Protein AF-A0A9E2VT87-F1 (afdb_monomer_lite)

pLDDT: mean 85.58, std 11.81, range [40.72, 98.19]

Secondary structure (DSSP, 8-state):
----HHHIIIIIS--B-S-TTT-SEEEETTTTEEEEEEEGGGEEEETTEEEEEEEESS-SS--HHHHHHHHHHHHHHTTPEEEEEEEEES-TT-SS-PPEEEE-SSEEEEEEEEEEETTEEEEEEEEEEEHHHHHHHHHHHHHHHHHHHHHHHS---HHHHHHHHHHHHHHHHTT--

Structure (mmCIF, N/CA/C/O backbone):
data_AF-A0A9E2VT87-F1
#
_entry.id   AF-A0A9E2VT87-F1
#
loop_
_atom_site.group_PDB
_atom_site.id
_atom_site.type_symbol
_atom_site.label_atom_id
_atom_site.label_alt_id
_atom_site.label_comp_id
_atom_site.label_asym_id
_atom_site.label_entity_id
_atom_site.label_seq_id
_atom_site.pdbx_PDB_ins_code
_atom_site.Cartn_x
_atom_site.Cartn_y
_atom_site.Cartn_z
_atom_site.occupancy
_atom_site.B_iso_or_equiv
_atom_site.auth_seq_id
_atom_site.auth_comp_id
_atom_site.auth_asym_id
_atom_site.auth_atom_id
_atom_site.pdbx_PDB_model_num
ATOM 1 N N . MET A 1 1 ? -18.263 -9.922 -13.363 1.00 48.88 1 MET A N 1
ATOM 2 C CA . MET A 1 1 ? -18.340 -8.443 -13.348 1.00 48.88 1 MET A CA 1
ATOM 3 C C . MET A 1 1 ? -16.962 -7.909 -13.002 1.00 48.88 1 MET A C 1
ATOM 5 O O . MET A 1 1 ? -16.391 -8.374 -12.027 1.00 48.88 1 MET A O 1
ATOM 9 N N . THR A 1 2 ? -16.401 -6.990 -13.787 1.00 63.47 2 THR A N 1
ATOM 10 C CA . THR A 1 2 ? -15.097 -6.386 -13.469 1.00 63.47 2 THR A CA 1
ATOM 11 C C . THR A 1 2 ? -15.290 -5.356 -12.359 1.00 63.47 2 THR A C 1
ATOM 13 O O . THR A 1 2 ? -15.904 -4.313 -12.585 1.00 63.47 2 THR A O 1
ATOM 16 N N . VAL A 1 3 ? -14.815 -5.654 -11.149 1.00 76.75 3 VAL A N 1
ATOM 17 C CA . VAL A 1 3 ? -14.895 -4.722 -10.016 1.00 76.75 3 VAL A CA 1
ATOM 18 C C . VAL A 1 3 ? -14.037 -3.494 -10.317 1.00 76.75 3 VAL A C 1
ATOM 20 O O . VAL A 1 3 ? -12.901 -3.598 -10.775 1.00 76.75 3 VAL A O 1
ATOM 23 N N . ASN A 1 4 ? -14.586 -2.303 -10.081 1.00 89.31 4 ASN A N 1
ATOM 24 C CA . ASN A 1 4 ? -13.837 -1.061 -10.227 1.00 89.31 4 ASN A CA 1
ATOM 25 C C . ASN A 1 4 ? -12.883 -0.896 -9.035 1.00 89.31 4 ASN A C 1
ATOM 27 O O . ASN A 1 4 ? -13.327 -0.946 -7.891 1.00 89.31 4 ASN A O 1
ATOM 31 N N . ILE A 1 5 ? -11.597 -0.629 -9.279 1.00 89.75 5 ILE A N 1
ATOM 32 C CA . ILE A 1 5 ? -10.601 -0.493 -8.203 1.00 89.75 5 ILE A CA 1
ATOM 33 C C . ILE A 1 5 ? -10.961 0.596 -7.179 1.00 89.75 5 ILE A C 1
ATOM 35 O O . ILE A 1 5 ? -10.698 0.435 -5.994 1.00 89.75 5 ILE A O 1
ATOM 39 N N . ASN A 1 6 ? -11.603 1.695 -7.585 1.00 90.06 6 ASN A N 1
ATOM 40 C CA . ASN A 1 6 ? -12.031 2.728 -6.638 1.00 90.06 6 ASN A CA 1
ATOM 41 C C . ASN A 1 6 ? -13.170 2.225 -5.736 1.00 90.06 6 ASN A C 1
ATOM 43 O O . ASN A 1 6 ? -13.186 2.541 -4.546 1.00 90.06 6 ASN A O 1
ATOM 47 N N . ARG A 1 7 ? -14.086 1.412 -6.284 1.00 89.50 7 ARG A N 1
ATOM 48 C CA . ARG A 1 7 ? -15.126 0.734 -5.494 1.00 89.50 7 ARG A CA 1
ATOM 49 C C . ARG A 1 7 ? -14.526 -0.303 -4.561 1.00 89.50 7 ARG A C 1
ATOM 51 O O . ARG A 1 7 ? -14.883 -0.319 -3.401 1.00 89.50 7 ARG A O 1
ATOM 58 N N . PHE A 1 8 ? -13.542 -1.078 -5.005 1.00 91.75 8 PHE A N 1
ATOM 59 C CA . PHE A 1 8 ? -12.851 -2.028 -4.130 1.00 91.75 8 PHE A CA 1
ATOM 60 C C . PHE A 1 8 ? -12.243 -1.348 -2.890 1.00 91.75 8 PHE A C 1
ATOM 62 O O . PHE A 1 8 ? -12.433 -1.806 -1.767 1.00 91.75 8 PHE A O 1
ATOM 69 N N . PHE A 1 9 ? -11.577 -0.204 -3.064 1.00 91.19 9 PHE A N 1
ATOM 70 C CA . PHE A 1 9 ? -11.035 0.552 -1.930 1.00 91.19 9 PHE A CA 1
ATOM 71 C C . PHE A 1 9 ? -12.124 1.023 -0.954 1.00 91.19 9 PHE A C 1
ATOM 73 O O . PHE A 1 9 ? -11.946 0.924 0.255 1.00 91.19 9 PHE A O 1
ATOM 80 N N . THR A 1 10 ? -13.250 1.509 -1.468 1.00 88.12 10 THR A N 1
ATOM 81 C CA . THR A 1 10 ? -14.307 2.115 -0.644 1.00 88.12 10 THR A CA 1
ATOM 82 C C . THR A 1 10 ? -15.263 1.082 -0.045 1.00 88.12 10 THR A C 1
ATOM 84 O O . THR A 1 10 ? -15.523 1.115 1.152 1.00 88.12 10 THR A O 1
ATOM 87 N N . GLU A 1 11 ? -15.752 0.146 -0.853 1.00 87.06 11 GLU A N 1
ATOM 88 C CA . GLU A 1 11 ? -16.774 -0.845 -0.497 1.00 87.06 11 GLU A CA 1
ATOM 89 C C . GLU A 1 11 ? -16.181 -2.115 0.133 1.00 87.06 11 GLU A C 1
ATOM 91 O O . GLU A 1 11 ? -16.843 -2.744 0.952 1.00 87.06 11 GLU A O 1
ATOM 96 N N . THR A 1 12 ? -14.948 -2.502 -0.221 1.00 88.00 12 THR A N 1
ATOM 97 C CA . THR A 1 12 ? -14.314 -3.728 0.307 1.00 88.00 12 THR A CA 1
ATOM 98 C C . THR A 1 12 ? -13.280 -3.433 1.387 1.00 88.00 12 THR A C 1
ATOM 100 O O . THR A 1 12 ? -13.262 -4.107 2.411 1.00 88.00 12 THR A O 1
ATOM 103 N N . LEU A 1 13 ? -12.419 -2.432 1.179 1.00 88.88 13 LEU A N 1
ATOM 104 C CA . LEU A 1 13 ? -11.358 -2.090 2.137 1.00 88.88 13 LEU A CA 1
ATOM 105 C C . LEU A 1 13 ? -11.773 -1.017 3.156 1.00 88.88 13 LEU A C 1
ATOM 107 O O . LEU A 1 13 ? -10.999 -0.717 4.061 1.00 88.88 13 LEU A O 1
ATOM 111 N N . GLY A 1 14 ? -12.954 -0.405 2.999 1.00 84.88 14 GLY A N 1
ATOM 112 C CA . GLY A 1 14 ? -13.435 0.665 3.879 1.00 84.88 14 GLY A CA 1
ATOM 113 C C . GLY A 1 14 ? -12.581 1.939 3.856 1.00 84.88 14 GLY A C 1
ATOM 114 O O . GLY A 1 14 ? -12.681 2.766 4.760 1.00 84.88 14 GLY A O 1
ATOM 115 N N . ALA A 1 15 ? -11.728 2.108 2.843 1.00 87.56 15 ALA A N 1
ATOM 116 C CA . ALA A 1 15 ? -10.740 3.173 2.767 1.00 87.56 15 ALA A CA 1
ATOM 117 C C . ALA A 1 15 ? -11.117 4.195 1.687 1.00 87.56 15 ALA A C 1
ATOM 119 O O . ALA A 1 15 ? -11.134 3.912 0.484 1.00 87.56 15 ALA A O 1
ATOM 120 N N . ASN A 1 16 ? -11.387 5.427 2.116 1.00 83.69 16 ASN A N 1
ATOM 121 C CA . ASN A 1 16 ? -11.827 6.488 1.218 1.00 83.69 16 ASN A CA 1
ATOM 122 C C . ASN A 1 16 ? -10.648 7.112 0.465 1.00 83.69 16 ASN A C 1
ATOM 124 O O . ASN A 1 16 ? -9.747 7.712 1.052 1.00 83.69 16 ASN A O 1
ATOM 128 N N . LEU A 1 17 ? -10.684 7.013 -0.864 1.00 83.25 17 LEU A N 1
ATOM 129 C CA . LEU A 1 17 ? -9.745 7.712 -1.740 1.00 83.25 17 LEU A CA 1
ATOM 130 C C . LEU A 1 17 ? -10.035 9.214 -1.689 1.00 83.25 17 LEU A C 1
ATOM 132 O O . LEU A 1 17 ? -11.145 9.642 -2.006 1.00 83.25 17 LEU A O 1
ATOM 136 N N . LYS A 1 18 ? -9.024 10.028 -1.365 1.00 80.81 18 LYS A N 1
ATOM 137 C CA . LYS A 1 18 ? -9.164 11.492 -1.344 1.00 80.81 18 LYS A CA 1
ATOM 138 C C . LYS A 1 18 ? -9.545 12.048 -2.717 1.00 80.81 18 LYS A C 1
ATOM 140 O O . LYS A 1 18 ? -10.312 13.004 -2.808 1.00 80.81 18 LYS A O 1
ATOM 145 N N . ASN A 1 19 ? -9.026 11.454 -3.792 1.00 80.81 19 ASN A N 1
ATOM 146 C CA . ASN A 1 19 ? -9.465 11.745 -5.147 1.00 80.81 19 ASN A CA 1
ATOM 147 C C . ASN A 1 19 ? -9.378 10.510 -6.068 1.00 80.81 19 ASN A C 1
ATOM 149 O O . ASN A 1 19 ? -8.280 10.097 -6.451 1.00 80.81 19 ASN A O 1
ATOM 153 N N . PRO A 1 20 ? -10.513 9.970 -6.543 1.00 80.00 20 PRO A N 1
ATOM 154 C CA . PRO A 1 20 ? -10.546 8.755 -7.361 1.00 80.00 20 PRO A CA 1
ATOM 155 C C . PRO A 1 20 ? -9.732 8.796 -8.669 1.00 80.00 20 PRO A C 1
ATOM 157 O O . PRO A 1 20 ? -9.417 7.738 -9.216 1.00 80.00 20 PRO A O 1
ATOM 160 N N . ARG A 1 21 ? -9.401 9.987 -9.201 1.00 76.81 21 ARG A N 1
ATOM 161 C CA . ARG A 1 21 ? -8.628 10.137 -10.450 1.00 76.81 21 ARG A CA 1
ATOM 162 C C . ARG A 1 21 ? -7.118 10.013 -10.260 1.00 76.81 21 ARG A C 1
ATOM 164 O O . ARG A 1 21 ? -6.435 9.608 -11.195 1.00 76.81 21 ARG A O 1
ATOM 171 N N . TRP A 1 22 ? -6.586 10.402 -9.102 1.00 76.75 22 TRP A N 1
ATOM 172 C CA . TRP A 1 22 ? -5.134 10.500 -8.898 1.00 76.75 22 TRP A CA 1
ATOM 173 C C . TRP A 1 22 ? -4.633 9.941 -7.565 1.00 76.75 22 TRP A C 1
ATOM 175 O O . TRP A 1 22 ? -3.418 9.904 -7.365 1.00 76.75 22 TRP A O 1
ATOM 185 N N . SER A 1 23 ? -5.519 9.478 -6.680 1.00 82.94 23 SER A N 1
ATOM 186 C CA . SER A 1 23 ? -5.128 8.792 -5.450 1.00 82.94 23 SER A CA 1
ATOM 187 C C . SER A 1 23 ? -4.449 7.462 -5.763 1.00 82.94 23 SER A C 1
ATOM 189 O O . SER A 1 23 ? -4.973 6.605 -6.479 1.00 82.94 23 SER A O 1
ATOM 191 N N . TRP A 1 24 ? -3.256 7.300 -5.199 1.00 86.56 24 TRP A N 1
ATOM 192 C CA . TRP A 1 24 ? -2.447 6.081 -5.293 1.00 86.56 24 TRP A CA 1
ATOM 193 C C . TRP A 1 24 ? -2.535 5.213 -4.042 1.00 86.56 24 TRP A C 1
ATOM 195 O O . TRP A 1 24 ? -1.878 4.179 -3.960 1.00 86.56 24 TRP A O 1
ATOM 205 N N . GLY A 1 25 ? -3.348 5.624 -3.080 1.00 90.38 25 GLY A N 1
ATOM 206 C CA . GLY A 1 25 ? -3.661 4.871 -1.886 1.00 90.38 25 GLY A CA 1
ATOM 207 C C . GLY A 1 25 ? -4.800 5.534 -1.130 1.00 90.38 25 GLY A C 1
ATOM 208 O O . GLY A 1 25 ? -5.276 6.594 -1.531 1.00 90.38 25 GLY A O 1
ATOM 209 N N . ALA A 1 26 ? -5.217 4.910 -0.044 1.00 92.44 26 ALA A N 1
ATOM 210 C CA . ALA A 1 26 ? -6.195 5.447 0.886 1.00 92.44 26 ALA A CA 1
ATOM 211 C C . ALA A 1 26 ? -5.850 4.990 2.299 1.00 92.44 26 ALA A C 1
ATOM 213 O O . ALA A 1 26 ? -5.232 3.940 2.480 1.00 92.44 26 ALA A O 1
ATOM 214 N N . ALA A 1 27 ? -6.292 5.756 3.286 1.00 90.00 27 ALA A N 1
ATOM 215 C CA . ALA A 1 27 ? -6.235 5.363 4.681 1.00 90.00 27 ALA A CA 1
ATOM 216 C C . ALA A 1 27 ? -7.646 5.045 5.188 1.00 90.00 27 ALA A C 1
ATOM 218 O O . ALA A 1 27 ? -8.604 5.744 4.849 1.00 90.00 27 ALA A O 1
ATOM 219 N N . ASP A 1 28 ? -7.757 4.009 6.012 1.00 88.62 28 ASP A N 1
ATOM 220 C CA . ASP A 1 28 ? -8.904 3.774 6.880 1.00 88.62 28 ASP A CA 1
ATOM 221 C C . ASP A 1 28 ? -8.544 4.253 8.301 1.00 88.62 28 ASP A C 1
ATOM 223 O O . ASP A 1 28 ? -7.790 3.581 9.018 1.00 88.62 28 ASP A O 1
ATOM 227 N N . PRO A 1 29 ? -9.070 5.414 8.734 1.00 78.00 29 PRO A N 1
ATOM 228 C CA . PRO A 1 29 ? -8.777 5.963 10.052 1.00 78.00 29 PRO A CA 1
ATOM 229 C C . PRO A 1 29 ? -9.395 5.149 11.201 1.00 78.00 29 PRO A C 1
ATOM 231 O O . PRO A 1 29 ? -8.916 5.252 12.327 1.00 78.00 29 PRO A O 1
ATOM 234 N N . MET A 1 30 ? -10.432 4.337 10.960 1.00 80.44 30 MET A N 1
ATOM 235 C CA . MET A 1 30 ? -11.083 3.540 12.012 1.00 80.44 30 MET A CA 1
ATOM 236 C C . MET A 1 30 ? -10.233 2.331 12.406 1.00 80.44 30 MET A C 1
ATOM 238 O O . MET A 1 30 ? -10.166 1.937 13.576 1.00 80.44 30 MET A O 1
ATOM 242 N N . THR A 1 31 ? -9.573 1.725 11.422 1.00 83.94 31 THR A N 1
ATOM 243 C CA . THR A 1 31 ? -8.702 0.569 11.639 1.00 83.94 31 THR A CA 1
ATOM 244 C C . THR A 1 31 ? -7.222 0.935 11.747 1.00 83.94 31 THR A C 1
ATOM 246 O O . THR A 1 31 ? -6.456 0.084 12.186 1.00 83.94 31 THR A O 1
ATOM 249 N N . ASN A 1 32 ? -6.848 2.192 11.472 1.00 89.50 32 ASN A N 1
ATOM 250 C CA . ASN A 1 32 ? -5.464 2.673 11.373 1.00 89.50 32 ASN A CA 1
ATOM 251 C C . ASN A 1 32 ? -4.666 1.924 10.290 1.00 89.50 32 ASN A C 1
ATOM 253 O O . ASN A 1 32 ? -3.514 1.530 10.488 1.00 89.50 32 ASN A O 1
ATOM 257 N N . ARG A 1 33 ? -5.321 1.691 9.147 1.00 93.81 33 ARG A N 1
ATOM 258 C CA . ARG A 1 33 ? -4.766 0.964 7.999 1.00 93.81 33 ARG A CA 1
ATOM 259 C C . ARG A 1 33 ? -4.531 1.898 6.833 1.00 93.81 33 ARG A C 1
ATOM 261 O O . ARG A 1 33 ? -5.302 2.823 6.595 1.00 93.81 33 ARG A O 1
ATOM 268 N N . VAL A 1 34 ? -3.491 1.621 6.066 1.00 95.94 34 VAL A N 1
ATOM 269 C CA . VAL A 1 34 ? -3.137 2.367 4.865 1.00 95.94 34 VAL A CA 1
ATOM 270 C C . VAL A 1 34 ? -2.949 1.390 3.718 1.00 95.94 34 VAL A C 1
ATOM 272 O O . VAL A 1 34 ? -2.119 0.487 3.769 1.00 95.94 34 VAL A O 1
ATOM 275 N N . PHE A 1 35 ? -3.704 1.604 2.650 1.00 96.56 35 PHE A N 1
ATOM 276 C CA . PHE A 1 35 ? -3.687 0.786 1.449 1.00 96.56 35 PHE A CA 1
ATOM 277 C C . PHE A 1 35 ? -3.021 1.562 0.318 1.00 96.56 35 PHE A C 1
ATOM 279 O O . PHE A 1 35 ? -3.454 2.660 -0.030 1.00 96.56 35 PHE A O 1
ATOM 286 N N . LEU A 1 36 ? -1.981 0.998 -0.287 1.00 96.69 36 LEU A N 1
ATOM 287 C CA . LEU A 1 36 ? -1.254 1.573 -1.415 1.00 96.69 36 LEU A CA 1
ATOM 288 C C . LEU A 1 36 ? -1.455 0.724 -2.665 1.00 96.69 36 LEU A C 1
ATOM 290 O O . LEU A 1 36 ? -1.380 -0.499 -2.622 1.00 96.69 36 LEU A O 1
ATOM 294 N N . ARG A 1 37 ? -1.623 1.372 -3.817 1.00 95.62 37 ARG A N 1
ATOM 295 C CA . ARG A 1 37 ? -1.504 0.702 -5.114 1.00 95.62 37 ARG A CA 1
ATOM 296 C C . ARG A 1 37 ? -0.031 0.475 -5.426 1.00 95.62 37 ARG A C 1
ATOM 298 O O . ARG A 1 37 ? 0.771 1.422 -5.471 1.00 95.62 37 ARG A O 1
ATOM 305 N N . VAL A 1 38 ? 0.309 -0.778 -5.673 1.00 96.31 38 VAL A N 1
ATOM 306 C CA . VAL A 1 38 ? 1.651 -1.213 -6.058 1.00 96.31 38 VAL A CA 1
ATOM 307 C C . VAL A 1 38 ? 1.581 -1.985 -7.363 1.00 96.31 38 VAL A C 1
ATOM 309 O O . VAL A 1 38 ? 0.539 -2.535 -7.703 1.00 96.31 38 VAL A O 1
ATOM 312 N N . TRP A 1 39 ? 2.673 -1.980 -8.113 1.00 96.38 39 TRP A N 1
ATOM 313 C CA . TRP A 1 39 ? 2.738 -2.654 -9.402 1.00 96.38 39 TRP A CA 1
ATOM 314 C C . TRP A 1 39 ? 3.304 -4.063 -9.242 1.00 96.38 39 TRP A C 1
ATOM 316 O O . TRP A 1 39 ? 4.287 -4.240 -8.521 1.00 96.38 39 TRP A O 1
ATOM 326 N N . ASP A 1 40 ? 2.698 -5.039 -9.913 1.00 96.56 40 ASP A N 1
ATOM 327 C CA . ASP A 1 40 ? 3.169 -6.427 -9.954 1.00 96.56 40 ASP A CA 1
ATOM 328 C C . ASP A 1 40 ? 4.592 -6.542 -10.516 1.00 96.56 40 ASP A C 1
ATOM 330 O O . ASP A 1 40 ? 5.444 -7.170 -9.890 1.00 96.56 40 ASP A O 1
ATOM 334 N N . ASP A 1 41 ? 4.891 -5.829 -11.606 1.00 95.56 41 ASP A N 1
ATOM 335 C CA . ASP A 1 41 ? 6.216 -5.763 -12.239 1.00 95.56 41 ASP A CA 1
ATOM 336 C C . ASP A 1 41 ? 7.299 -5.107 -11.360 1.00 95.56 41 ASP A C 1
ATOM 338 O O . ASP A 1 41 ? 8.472 -5.063 -11.726 1.00 95.56 41 ASP A O 1
ATOM 342 N N . GLN A 1 42 ? 6.926 -4.574 -10.192 1.00 95.62 42 GLN A N 1
ATOM 343 C CA . GLN A 1 42 ? 7.840 -3.922 -9.248 1.00 95.62 42 GLN A CA 1
ATOM 344 C C . GLN A 1 42 ? 8.031 -4.706 -7.952 1.00 95.62 42 GLN A C 1
ATOM 346 O O . GLN A 1 42 ? 8.643 -4.188 -7.010 1.00 95.62 42 GLN A O 1
ATOM 351 N N . ILE A 1 43 ? 7.518 -5.934 -7.904 1.00 97.00 43 ILE A N 1
ATOM 352 C CA . ILE A 1 43 ? 7.833 -6.909 -6.868 1.00 97.00 43 ILE A CA 1
ATOM 353 C C . ILE A 1 43 ? 9.134 -7.603 -7.270 1.00 97.00 43 ILE A C 1
ATOM 355 O O . ILE A 1 43 ? 9.260 -8.121 -8.377 1.00 97.00 43 ILE A O 1
ATOM 359 N N . ARG A 1 44 ? 10.115 -7.620 -6.368 1.00 96.06 44 ARG A N 1
ATOM 360 C CA . ARG A 1 44 ? 11.401 -8.292 -6.580 1.00 96.06 44 ARG A CA 1
ATOM 361 C C . ARG A 1 44 ? 11.763 -9.173 -5.393 1.00 96.06 44 ARG A C 1
ATOM 363 O O . ARG A 1 44 ? 11.453 -8.843 -4.249 1.00 96.06 44 ARG A O 1
ATOM 370 N N . LYS A 1 45 ? 12.467 -10.266 -5.682 1.00 96.12 45 LYS A N 1
ATOM 371 C CA . LYS A 1 45 ? 13.115 -11.119 -4.680 1.00 96.12 45 LYS A CA 1
ATOM 372 C C . LYS A 1 45 ? 14.500 -10.565 -4.353 1.00 96.12 45 LYS A C 1
ATOM 374 O O . LYS A 1 45 ? 15.226 -10.146 -5.253 1.00 96.12 45 LYS A O 1
ATOM 379 N N . THR A 1 46 ? 14.855 -10.570 -3.079 1.00 93.06 46 THR A N 1
ATOM 380 C CA . THR A 1 46 ? 16.188 -10.274 -2.547 1.00 93.06 46 THR A CA 1
ATOM 381 C C . THR A 1 46 ? 16.634 -11.388 -1.606 1.00 93.06 46 THR A C 1
ATOM 383 O O . THR A 1 46 ? 15.890 -12.338 -1.360 1.00 93.06 46 THR A O 1
ATOM 386 N N . SER A 1 47 ? 17.854 -11.285 -1.078 1.00 91.12 47 SER A N 1
ATOM 387 C CA . SER A 1 47 ? 18.368 -12.191 -0.044 1.00 91.12 47 SER A CA 1
ATOM 388 C C . SER A 1 47 ? 17.482 -12.238 1.206 1.00 91.12 47 SER A C 1
ATOM 390 O O . SER A 1 47 ? 17.347 -13.294 1.813 1.00 91.12 47 SER A O 1
ATOM 392 N N . ASP A 1 48 ? 16.832 -11.123 1.552 1.00 88.81 48 ASP A N 1
ATOM 393 C CA . ASP A 1 48 ? 16.060 -10.962 2.795 1.00 88.81 48 ASP A CA 1
ATOM 394 C C . ASP A 1 48 ? 14.548 -11.205 2.624 1.00 88.81 48 ASP A C 1
ATOM 396 O O . ASP A 1 48 ? 13.752 -10.901 3.523 1.00 88.81 48 ASP A O 1
ATOM 400 N N . GLY A 1 49 ? 14.143 -11.730 1.462 1.00 93.50 49 GLY A N 1
ATOM 401 C CA . GLY A 1 49 ? 12.757 -12.031 1.109 1.00 93.50 49 GLY A CA 1
ATOM 402 C C . GLY A 1 49 ? 12.272 -11.258 -0.115 1.00 93.50 49 GLY A C 1
ATOM 403 O O . GLY A 1 49 ? 13.027 -10.968 -1.037 1.00 93.50 49 GLY A O 1
ATOM 404 N N . GLU A 1 50 ? 10.981 -10.947 -0.160 1.00 97.25 50 GLU A N 1
ATOM 405 C CA . GLU A 1 50 ? 10.408 -10.148 -1.242 1.00 97.25 50 GLU A CA 1
ATOM 406 C C . GLU A 1 50 ? 10.198 -8.704 -0.808 1.00 97.25 50 GLU A C 1
ATOM 408 O O . GLU A 1 50 ? 9.872 -8.414 0.343 1.00 97.25 50 GLU A O 1
ATOM 413 N N . GLN A 1 51 ? 10.341 -7.788 -1.757 1.00 97.44 51 GLN A N 1
ATOM 414 C CA . GLN A 1 51 ? 10.023 -6.384 -1.558 1.00 97.44 51 GLN A CA 1
ATOM 415 C C . GLN A 1 51 ? 9.357 -5.797 -2.793 1.00 97.44 51 GLN A C 1
ATOM 417 O O . GLN A 1 51 ? 9.584 -6.240 -3.920 1.00 97.44 51 GLN A O 1
ATOM 422 N N . VAL A 1 52 ? 8.549 -4.766 -2.584 1.00 97.69 52 VAL A N 1
ATOM 423 C CA . VAL A 1 52 ? 7.834 -4.067 -3.648 1.00 97.69 52 VAL A CA 1
ATOM 424 C C . VAL A 1 52 ? 8.162 -2.588 -3.624 1.00 97.69 52 VAL A C 1
ATOM 426 O O . VAL A 1 52 ? 8.270 -1.973 -2.560 1.00 97.69 52 VAL A O 1
ATOM 429 N N . ARG A 1 53 ? 8.320 -1.988 -4.805 1.00 96.56 53 ARG A N 1
ATOM 430 C CA . ARG A 1 53 ? 8.518 -0.541 -4.889 1.00 96.56 53 ARG A CA 1
ATOM 431 C C . ARG A 1 53 ? 7.238 0.189 -4.495 1.00 96.56 53 ARG A C 1
ATOM 433 O O . ARG A 1 53 ? 6.195 0.041 -5.133 1.00 96.56 53 ARG A O 1
ATOM 440 N N . VAL A 1 54 ? 7.347 1.047 -3.487 1.00 95.81 54 VAL A N 1
ATOM 441 C CA . VAL A 1 54 ? 6.225 1.824 -2.954 1.00 95.81 54 VAL A CA 1
ATOM 442 C C . VAL A 1 54 ? 6.353 3.313 -3.196 1.00 95.81 54 VAL A C 1
ATOM 444 O O . VAL A 1 54 ? 5.333 3.970 -3.094 1.00 95.81 54 VAL A O 1
ATOM 447 N N . ALA A 1 55 ? 7.510 3.874 -3.545 1.00 93.44 55 ALA A N 1
ATOM 448 C CA . ALA A 1 55 ? 7.609 5.264 -4.002 1.00 93.44 55 ALA A CA 1
ATOM 449 C C . ALA A 1 55 ? 8.910 5.534 -4.768 1.00 93.44 55 ALA A C 1
ATOM 451 O O . ALA A 1 55 ? 9.777 4.677 -4.930 1.00 93.44 55 ALA A O 1
ATOM 452 N N . SER A 1 56 ? 9.018 6.749 -5.293 1.00 89.69 56 SER A N 1
ATOM 453 C CA . SER A 1 56 ? 10.273 7.344 -5.747 1.00 89.69 56 SER A CA 1
ATOM 454 C C . SER A 1 56 ? 10.416 8.694 -5.062 1.00 89.69 56 SER A C 1
ATOM 456 O O . SER A 1 56 ? 9.413 9.386 -4.909 1.00 89.69 56 SER A O 1
ATOM 458 N N . ASP A 1 57 ? 11.635 9.075 -4.702 1.00 84.62 57 ASP A N 1
ATOM 459 C CA . ASP A 1 57 ? 11.907 10.281 -3.908 1.00 84.62 57 ASP A CA 1
ATOM 460 C C . ASP A 1 57 ? 11.598 11.565 -4.678 1.00 84.62 57 ASP A C 1
ATOM 462 O O . ASP A 1 57 ? 11.329 12.616 -4.098 1.00 84.62 57 ASP A O 1
ATOM 466 N N . LYS A 1 58 ? 11.640 11.487 -6.013 1.00 83.12 58 LYS A N 1
ATOM 467 C CA . LYS A 1 58 ? 11.358 12.608 -6.907 1.00 83.12 58 LYS A CA 1
ATOM 468 C C . LYS A 1 58 ? 10.123 12.323 -7.761 1.00 83.12 58 LYS A C 1
ATOM 470 O O . LYS A 1 58 ? 10.014 11.239 -8.348 1.00 83.12 58 LYS A O 1
ATOM 475 N N . PRO A 1 59 ? 9.200 13.290 -7.891 1.00 80.81 59 PRO A N 1
ATOM 476 C CA . PRO A 1 59 ? 8.086 13.154 -8.811 1.00 80.81 59 PRO A CA 1
ATOM 477 C C . PRO A 1 59 ? 8.592 13.246 -10.253 1.00 80.81 59 PRO A C 1
ATOM 479 O O . PRO A 1 59 ? 9.349 14.150 -10.589 1.00 80.81 59 PRO A O 1
ATOM 482 N N . ARG A 1 60 ? 8.101 12.375 -11.144 1.00 75.00 60 ARG A N 1
ATOM 483 C CA . ARG A 1 60 ? 8.275 12.574 -12.599 1.00 75.00 60 ARG A CA 1
ATOM 484 C C . ARG A 1 60 ? 7.517 13.807 -13.110 1.00 75.00 60 ARG A 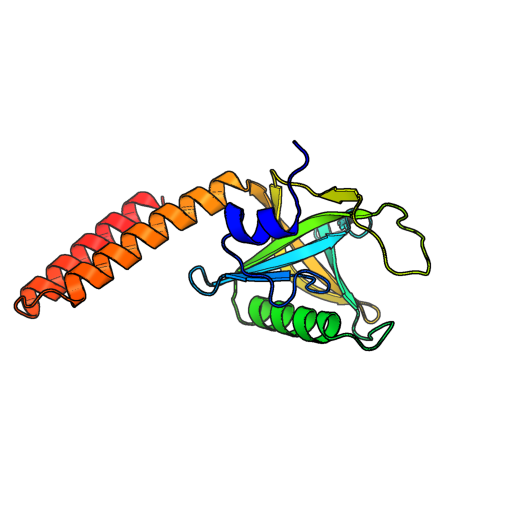C 1
ATOM 486 O O . ARG A 1 60 ? 7.888 14.388 -14.117 1.00 75.00 60 ARG A O 1
ATOM 493 N N . ARG A 1 61 ? 6.433 14.179 -12.422 1.00 76.88 61 ARG A N 1
ATOM 494 C CA . ARG A 1 61 ? 5.559 15.319 -12.727 1.00 76.88 61 ARG A CA 1
ATOM 495 C C . ARG A 1 61 ? 4.889 15.821 -11.452 1.00 76.88 61 ARG A C 1
ATOM 497 O O . ARG A 1 61 ? 4.544 15.013 -10.583 1.00 76.88 61 ARG A O 1
ATOM 504 N N . LYS A 1 62 ? 4.669 17.133 -11.343 1.00 77.50 62 LYS A N 1
ATOM 505 C CA . LYS A 1 62 ? 3.966 17.729 -10.198 1.00 77.50 62 LYS A CA 1
ATOM 506 C C . LYS A 1 62 ? 2.544 17.164 -10.142 1.00 77.50 62 LYS A C 1
ATOM 508 O O . LYS A 1 62 ? 1.778 17.303 -11.089 1.00 77.50 62 LYS A O 1
ATOM 513 N N . SER A 1 63 ? 2.208 16.471 -9.057 1.00 78.81 63 SER A N 1
ATOM 514 C CA . SER A 1 63 ? 0.875 15.899 -8.863 1.00 78.81 63 SER A CA 1
ATOM 515 C C . SER A 1 63 ? 0.553 15.775 -7.380 1.00 78.81 63 SER A C 1
ATOM 517 O O . SER A 1 63 ? 1.428 15.455 -6.574 1.00 78.81 63 SER A O 1
ATOM 519 N N . ASN A 1 64 ? -0.715 15.979 -7.024 1.00 82.62 64 ASN A N 1
ATOM 520 C CA . ASN A 1 64 ? -1.178 15.821 -5.644 1.00 82.62 64 ASN A CA 1
ATOM 521 C C . ASN A 1 64 ? -1.035 14.370 -5.156 1.00 82.62 64 ASN A C 1
ATOM 523 O O . ASN A 1 64 ? -0.749 14.140 -3.983 1.00 82.62 64 ASN A O 1
ATOM 527 N N . GLY A 1 65 ? -1.128 13.398 -6.072 1.00 84.25 65 GLY A N 1
ATOM 528 C CA . GLY A 1 65 ? -0.952 11.978 -5.761 1.00 84.25 65 GLY A CA 1
ATOM 529 C C . GLY A 1 65 ? 0.454 11.631 -5.272 1.00 84.25 65 GLY A C 1
ATOM 530 O O . GLY A 1 65 ? 0.608 10.714 -4.472 1.00 84.25 65 GLY A O 1
ATOM 531 N N . PHE A 1 66 ? 1.478 12.383 -5.690 1.00 86.12 66 PHE A N 1
ATOM 532 C CA . PHE A 1 66 ? 2.839 12.188 -5.193 1.00 86.12 66 PHE A CA 1
ATOM 533 C C . PHE A 1 66 ? 2.958 12.538 -3.705 1.00 86.12 66 PHE A C 1
ATOM 535 O O . PHE A 1 66 ? 3.465 11.734 -2.923 1.00 86.12 66 PHE A O 1
ATOM 542 N N . ALA A 1 67 ? 2.468 13.717 -3.313 1.00 88.94 67 ALA A N 1
ATOM 543 C CA . ALA A 1 67 ? 2.502 14.172 -1.925 1.00 88.94 67 ALA A CA 1
ATOM 544 C C . ALA A 1 67 ? 1.625 13.289 -1.023 1.00 88.94 67 ALA A C 1
ATOM 546 O O . ALA A 1 67 ? 2.061 12.888 0.054 1.00 88.94 67 ALA A O 1
ATOM 547 N N . GLU A 1 68 ? 0.430 12.921 -1.496 1.00 91.06 68 GLU A N 1
ATOM 548 C CA . GLU A 1 68 ? -0.468 11.995 -0.797 1.00 91.06 68 GLU A CA 1
ATOM 549 C C 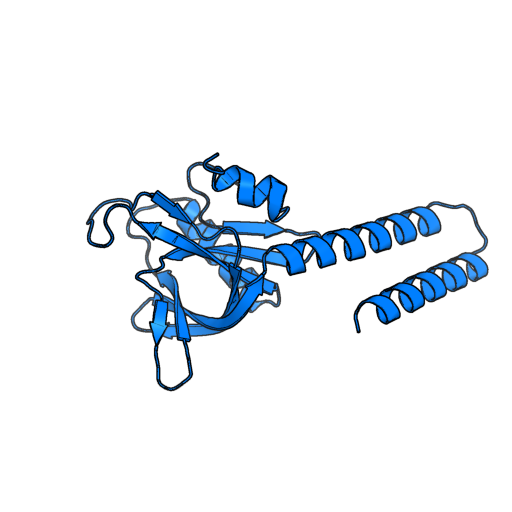. GLU A 1 68 ? 0.204 10.644 -0.530 1.00 91.06 68 GLU A C 1
ATOM 551 O O . GLU A 1 68 ? 0.186 10.146 0.593 1.00 91.06 68 GLU A O 1
ATOM 556 N N . ARG A 1 69 ? 0.876 10.077 -1.535 1.00 92.56 69 ARG A N 1
ATOM 557 C CA . ARG A 1 69 ? 1.582 8.801 -1.399 1.00 92.56 69 ARG A CA 1
ATOM 558 C C . ARG A 1 69 ? 2.682 8.845 -0.338 1.00 92.56 69 ARG A C 1
ATOM 560 O O . ARG A 1 69 ? 2.807 7.908 0.443 1.00 92.56 69 ARG A O 1
ATOM 567 N N . HIS A 1 70 ? 3.445 9.933 -0.276 1.00 92.19 70 HIS A N 1
ATOM 568 C CA . HIS A 1 70 ? 4.468 10.105 0.759 1.00 92.19 70 HIS A CA 1
ATOM 569 C C . HIS A 1 70 ? 3.855 10.300 2.148 1.00 92.19 70 HIS A C 1
ATOM 571 O O . HIS A 1 70 ? 4.416 9.816 3.126 1.00 92.19 70 HIS A O 1
ATOM 577 N N . ALA A 1 71 ? 2.701 10.965 2.250 1.00 92.75 71 ALA A N 1
ATOM 578 C CA . ALA A 1 71 ? 1.979 11.083 3.514 1.00 92.75 71 ALA A CA 1
ATOM 579 C C . ALA A 1 71 ? 1.512 9.709 4.025 1.00 92.75 71 ALA A C 1
ATOM 581 O O . ALA A 1 71 ? 1.727 9.392 5.191 1.00 92.75 71 ALA A O 1
ATOM 582 N N . HIS A 1 72 ? 0.971 8.861 3.148 1.00 94.81 72 HIS A N 1
ATOM 583 C CA . HIS A 1 72 ? 0.597 7.484 3.483 1.00 94.81 72 HIS A CA 1
ATOM 584 C C . HIS A 1 72 ? 1.798 6.632 3.922 1.00 94.81 72 HIS A C 1
ATOM 586 O O . HIS A 1 72 ? 1.717 5.924 4.920 1.00 94.81 72 HIS A O 1
ATOM 592 N N . ILE A 1 73 ? 2.939 6.728 3.231 1.00 94.88 73 ILE A N 1
ATOM 593 C CA . ILE A 1 73 ? 4.163 6.017 3.644 1.00 94.88 73 ILE A CA 1
ATOM 594 C C . ILE A 1 73 ? 4.610 6.476 5.034 1.00 94.88 73 ILE A C 1
ATOM 596 O O . ILE A 1 73 ? 4.911 5.642 5.881 1.00 94.88 73 ILE A O 1
ATOM 600 N N . LYS A 1 74 ? 4.582 7.786 5.307 1.00 94.44 74 LYS A N 1
ATOM 601 C CA . LYS A 1 74 ? 4.887 8.316 6.642 1.00 94.44 74 LYS A CA 1
ATOM 602 C C . LYS A 1 74 ? 3.925 7.790 7.708 1.00 94.44 74 LYS A C 1
ATOM 604 O O . LYS A 1 74 ? 4.379 7.469 8.796 1.00 94.44 74 LYS A O 1
ATOM 609 N N . GLN A 1 75 ? 2.631 7.670 7.404 1.00 94.19 75 GLN A N 1
ATOM 610 C CA . GLN A 1 75 ? 1.653 7.079 8.325 1.00 94.19 75 GLN A CA 1
ATOM 611 C C . GLN A 1 75 ? 1.976 5.617 8.644 1.00 94.19 75 GLN A C 1
ATOM 613 O O . GLN A 1 75 ? 1.903 5.222 9.806 1.00 94.19 75 GLN A O 1
ATOM 618 N N . ILE A 1 76 ? 2.381 4.832 7.641 1.00 96.31 76 ILE A N 1
ATOM 619 C CA . ILE A 1 76 ? 2.789 3.435 7.840 1.00 96.31 76 ILE A CA 1
ATOM 620 C C . ILE A 1 76 ? 4.053 3.367 8.701 1.00 96.31 76 ILE A C 1
ATOM 622 O O . ILE A 1 76 ? 4.080 2.663 9.704 1.00 96.31 76 ILE A O 1
ATOM 626 N N . MET A 1 77 ? 5.074 4.163 8.376 1.00 93.62 77 MET A N 1
ATOM 627 C CA . MET A 1 77 ? 6.313 4.225 9.161 1.00 93.62 77 MET A CA 1
ATOM 628 C C . MET A 1 77 ? 6.091 4.731 10.596 1.00 93.62 77 MET A C 1
ATOM 630 O O . MET A 1 77 ? 6.865 4.391 11.484 1.00 93.62 77 MET A O 1
ATOM 634 N N . ALA A 1 78 ? 5.035 5.514 10.833 1.00 93.81 78 ALA A N 1
ATOM 635 C CA . ALA A 1 78 ? 4.617 5.968 12.158 1.00 93.81 78 ALA A CA 1
ATOM 636 C C . ALA A 1 78 ? 3.750 4.944 12.923 1.00 93.81 78 ALA A C 1
ATOM 638 O O . ALA A 1 78 ? 3.284 5.251 14.018 1.00 93.81 78 ALA A O 1
ATOM 639 N N . GLY A 1 79 ? 3.525 3.746 12.369 1.00 93.38 79 GLY A N 1
ATOM 640 C CA . GLY A 1 79 ? 2.841 2.639 13.045 1.00 93.38 79 GLY A CA 1
ATOM 641 C C . GLY A 1 79 ? 1.452 2.286 12.507 1.00 93.38 79 GLY A C 1
ATOM 642 O O . GLY A 1 79 ? 0.769 1.463 13.112 1.00 93.38 79 GLY A O 1
ATOM 643 N N . SER A 1 80 ? 1.004 2.877 11.393 1.00 94.38 80 SER A N 1
ATOM 644 C CA . SER A 1 80 ? -0.206 2.390 10.705 1.00 94.38 80 SER A CA 1
ATOM 645 C C . SER A 1 80 ? 0.077 1.063 10.001 1.00 94.38 80 SER A C 1
ATOM 647 O O . SER A 1 80 ? 1.154 0.881 9.435 1.00 94.38 80 SER A O 1
ATOM 649 N N . GLU A 1 81 ? -0.892 0.148 9.963 1.00 95.81 81 GLU A N 1
ATOM 650 C CA . GLU A 1 81 ? -0.723 -1.093 9.198 1.00 95.81 81 GLU A CA 1
ATOM 651 C C . GLU A 1 81 ? -0.726 -0.781 7.695 1.00 95.81 81 GLU A C 1
ATOM 653 O O . GLU A 1 81 ? -1.675 -0.196 7.169 1.00 95.81 81 GLU A O 1
ATOM 658 N N . GLY A 1 82 ? 0.336 -1.173 6.993 1.00 97.19 82 GLY A N 1
ATOM 659 C CA . GLY A 1 82 ? 0.492 -0.925 5.564 1.00 97.19 82 GLY A CA 1
ATOM 660 C C . GLY A 1 82 ? 0.141 -2.137 4.705 1.00 97.19 82 GLY A C 1
ATOM 661 O O . GLY A 1 82 ? 0.649 -3.233 4.941 1.00 97.19 82 GLY A O 1
ATOM 662 N N . PHE A 1 83 ? -0.662 -1.930 3.662 1.00 98.12 83 PHE A N 1
ATOM 663 C CA . PHE A 1 83 ? -1.041 -2.966 2.702 1.00 98.12 83 PHE A CA 1
ATOM 664 C C . PHE A 1 83 ? -0.870 -2.517 1.248 1.00 98.12 83 PHE A C 1
ATOM 666 O O . PHE A 1 83 ? -1.148 -1.373 0.892 1.00 98.12 83 PHE A O 1
ATOM 673 N N . GLY A 1 84 ? -0.462 -3.440 0.381 1.00 97.75 84 GLY A N 1
ATOM 674 C CA . GLY A 1 84 ? -0.327 -3.257 -1.058 1.00 97.75 84 GLY A CA 1
ATOM 675 C C . GLY A 1 84 ? -1.441 -3.953 -1.830 1.00 97.75 84 GLY A C 1
ATOM 676 O O . GLY A 1 84 ? -1.554 -5.176 -1.777 1.00 97.75 84 GLY A O 1
ATOM 677 N N . VAL A 1 85 ? -2.214 -3.185 -2.597 1.00 97.25 85 VAL A N 1
ATOM 678 C CA . VAL A 1 85 ? -3.114 -3.700 -3.637 1.00 97.25 85 VAL A CA 1
ATOM 679 C C . VAL A 1 85 ? -2.304 -3.850 -4.921 1.00 97.25 85 VAL A C 1
ATOM 681 O O . VAL A 1 85 ? -1.880 -2.851 -5.516 1.00 97.25 85 VAL A O 1
ATOM 684 N N . VAL A 1 86 ? -2.067 -5.096 -5.328 1.00 97.31 86 VAL A N 1
ATOM 685 C CA . VAL A 1 86 ? -1.251 -5.417 -6.504 1.00 97.31 86 VAL A CA 1
ATOM 686 C C . VAL A 1 86 ? -2.038 -5.111 -7.771 1.00 97.31 86 VAL A C 1
ATOM 688 O O . VAL A 1 86 ? -3.104 -5.675 -7.997 1.00 97.31 86 VAL A O 1
ATOM 691 N N . CYS A 1 87 ? -1.515 -4.199 -8.579 1.00 96.38 87 CYS A N 1
ATOM 692 C CA . CYS A 1 87 ? -2.081 -3.763 -9.847 1.00 96.38 87 CYS A CA 1
ATOM 693 C C . CYS A 1 87 ? -1.207 -4.264 -10.998 1.00 96.38 87 CYS A C 1
ATOM 695 O O . CYS A 1 87 ? 0.017 -4.226 -10.893 1.00 96.38 87 CYS A O 1
ATOM 697 N N . THR A 1 88 ? -1.839 -4.626 -12.108 1.00 95.56 88 THR A N 1
ATOM 698 C CA . THR A 1 88 ? -1.176 -4.988 -13.365 1.00 95.56 88 THR A CA 1
ATOM 699 C C . THR A 1 88 ? -1.294 -3.832 -14.348 1.00 95.56 88 THR A C 1
ATOM 701 O O . THR A 1 88 ? -2.382 -3.270 -14.550 1.00 95.56 88 THR A O 1
ATOM 704 N N . ALA A 1 89 ? -0.165 -3.434 -14.931 1.00 94.12 89 ALA A N 1
ATOM 705 C CA . ALA A 1 89 ? -0.103 -2.362 -15.918 1.00 94.12 89 ALA A CA 1
ATOM 706 C C . ALA A 1 89 ? -0.517 -2.861 -17.312 1.00 94.12 89 ALA A C 1
ATOM 708 O O . ALA A 1 89 ? -0.219 -3.990 -17.681 1.00 94.12 89 ALA A O 1
ATOM 709 N N . ALA A 1 90 ? -1.172 -2.004 -18.103 1.00 93.31 90 ALA A N 1
ATOM 710 C CA . ALA A 1 90 ? -1.425 -2.271 -19.525 1.00 93.31 90 ALA A CA 1
ATOM 711 C C . ALA A 1 90 ? -0.116 -2.435 -20.311 1.00 93.31 90 ALA A C 1
ATOM 713 O O . ALA A 1 90 ? -0.012 -3.279 -21.190 1.00 93.31 90 ALA A O 1
ATOM 714 N N . ASP A 1 91 ? 0.850 -1.580 -19.980 1.00 91.75 91 ASP A N 1
ATOM 715 C CA . ASP A 1 91 ? 2.192 -1.541 -20.538 1.00 91.75 91 ASP A CA 1
ATOM 716 C C . ASP A 1 91 ? 3.152 -1.200 -19.380 1.00 91.75 91 ASP A C 1
ATOM 718 O O . ASP A 1 91 ? 3.095 -0.077 -18.850 1.00 91.75 91 ASP A O 1
ATOM 722 N N . PRO A 1 92 ? 3.968 -2.160 -18.907 1.00 89.81 92 PRO A N 1
ATOM 723 C CA . PRO A 1 92 ? 4.911 -1.925 -17.818 1.00 89.81 92 PRO A CA 1
ATOM 724 C C . PRO A 1 92 ? 6.065 -0.999 -18.237 1.00 89.81 92 PRO A C 1
ATOM 726 O O . PRO A 1 92 ? 6.571 -0.246 -17.397 1.00 89.81 92 PRO A O 1
ATOM 729 N N . ASP A 1 93 ? 6.425 -0.964 -19.519 1.00 89.38 93 ASP A N 1
ATOM 730 C CA . ASP A 1 93 ? 7.603 -0.252 -20.026 1.00 89.38 93 ASP A CA 1
ATOM 731 C C . ASP A 1 93 ? 7.280 1.144 -20.577 1.00 89.38 93 ASP A C 1
ATOM 733 O O . ASP A 1 93 ? 8.170 1.881 -21.015 1.00 89.38 93 ASP A O 1
ATOM 737 N N . THR A 1 94 ? 6.013 1.562 -20.490 1.00 87.44 94 THR A N 1
ATOM 738 C CA . THR A 1 94 ? 5.584 2.875 -20.971 1.00 87.44 94 THR A CA 1
ATOM 739 C C . THR A 1 94 ? 6.354 4.030 -20.318 1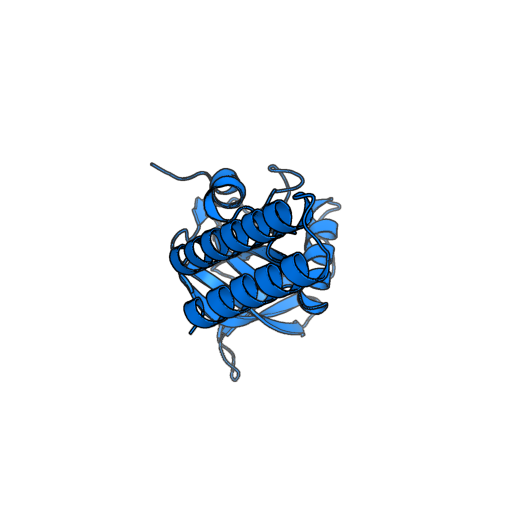.00 87.44 94 THR A C 1
ATOM 741 O O . THR A 1 94 ? 6.599 4.080 -19.103 1.00 87.44 94 THR A O 1
ATOM 744 N N . LYS A 1 95 ? 6.695 5.027 -21.142 1.00 81.25 95 LYS A N 1
ATOM 745 C CA . LYS A 1 95 ? 7.270 6.304 -20.688 1.00 81.25 95 LYS A CA 1
ATOM 746 C C . LYS A 1 95 ? 6.213 7.220 -20.057 1.00 81.25 95 LYS A C 1
ATOM 748 O O . LYS A 1 95 ? 6.563 8.082 -19.249 1.00 81.25 95 LYS A O 1
ATOM 753 N N 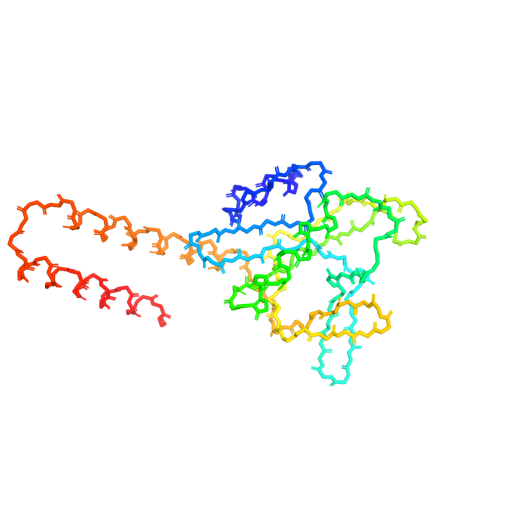. GLU A 1 96 ? 4.940 6.989 -20.378 1.00 82.44 96 GLU A N 1
ATOM 754 C CA . GLU A 1 96 ? 3.792 7.777 -19.936 1.00 82.44 96 GLU A CA 1
ATOM 755 C C . GLU A 1 96 ? 3.229 7.315 -18.579 1.00 82.44 96 GLU A C 1
ATOM 757 O O . GLU A 1 96 ? 3.804 6.503 -17.846 1.00 82.44 96 GLU A O 1
ATOM 762 N N . ALA A 1 97 ? 2.080 7.870 -18.191 1.00 81.44 97 ALA A N 1
ATOM 763 C CA . ALA A 1 97 ? 1.349 7.407 -17.022 1.00 81.44 97 ALA A CA 1
ATOM 764 C C . ALA A 1 97 ? 0.790 5.991 -17.248 1.00 81.44 97 ALA A C 1
ATOM 766 O O . ALA A 1 97 ? -0.117 5.796 -18.05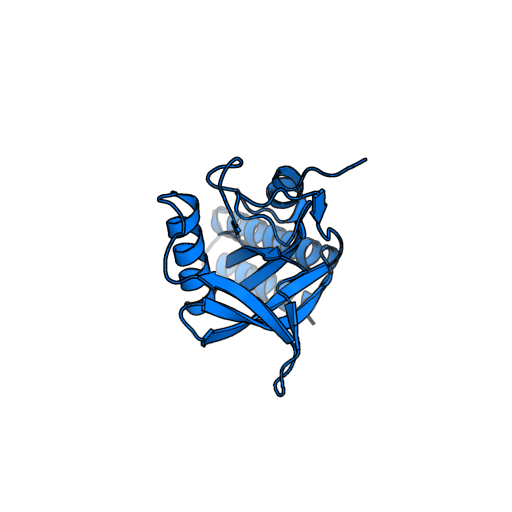5 1.00 81.44 97 ALA A O 1
ATOM 767 N N . ARG A 1 98 ? 1.288 5.016 -16.477 1.00 87.69 98 ARG A N 1
ATOM 768 C CA . ARG A 1 98 ? 0.792 3.631 -16.494 1.00 87.69 98 ARG A CA 1
ATOM 769 C C . ARG A 1 98 ? -0.715 3.561 -16.223 1.00 87.69 98 ARG A C 1
ATOM 771 O O . ARG A 1 98 ? -1.209 4.146 -15.255 1.00 87.69 98 ARG A O 1
ATOM 778 N N . LYS A 1 99 ? -1.423 2.789 -17.050 1.00 89.69 99 LYS A N 1
ATOM 779 C CA . LYS A 1 99 ? -2.847 2.462 -16.898 1.00 89.69 99 LYS A CA 1
ATOM 780 C C . LYS A 1 99 ? -2.995 1.092 -16.238 1.00 89.69 99 LYS A C 1
ATOM 782 O O . LYS A 1 99 ? -2.318 0.151 -16.633 1.00 89.69 99 LYS A O 1
ATOM 787 N N . ILE A 1 100 ? -3.887 0.985 -15.257 1.00 91.56 100 ILE A N 1
ATOM 788 C CA . ILE A 1 100 ? -4.225 -0.285 -14.599 1.00 91.56 100 ILE A CA 1
ATOM 789 C C . ILE A 1 100 ? -5.196 -1.059 -15.500 1.00 91.56 100 ILE A C 1
ATOM 791 O O . ILE A 1 100 ? -6.215 -0.495 -15.905 1.00 91.56 100 ILE A O 1
ATOM 795 N N . VAL A 1 101 ? -4.895 -2.325 -15.800 1.00 93.31 101 VAL A N 1
ATOM 796 C CA . VAL A 1 101 ? -5.804 -3.234 -16.539 1.00 93.31 101 VAL A CA 1
ATOM 797 C C . VAL A 1 101 ? -6.475 -4.255 -15.635 1.00 93.31 101 VAL A C 1
ATOM 799 O O . VAL A 1 101 ? -7.621 -4.621 -15.873 1.00 93.31 101 VAL A O 1
ATOM 802 N N . ALA A 1 102 ? -5.786 -4.666 -14.575 1.00 94.06 102 ALA A N 1
ATOM 803 C CA . ALA A 1 102 ? -6.284 -5.600 -13.581 1.00 94.06 102 ALA A CA 1
ATOM 804 C C . ALA A 1 102 ? -5.662 -5.290 -12.216 1.00 94.06 102 ALA A C 1
ATOM 806 O O . ALA A 1 102 ? -4.674 -4.560 -12.116 1.00 94.06 102 ALA A O 1
ATOM 807 N N . PHE A 1 103 ? -6.255 -5.832 -11.160 1.00 96.25 103 PHE A N 1
ATOM 808 C CA . PHE A 1 103 ? -5.693 -5.799 -9.816 1.00 96.25 103 PHE A CA 1
ATOM 809 C C . PHE A 1 103 ? -6.144 -7.036 -9.036 1.00 96.25 103 PHE A C 1
ATOM 811 O O . PHE A 1 103 ? -7.197 -7.605 -9.335 1.00 96.25 103 PHE A O 1
ATOM 818 N N . ASN A 1 104 ? -5.349 -7.439 -8.046 1.00 94.88 104 ASN A N 1
ATOM 819 C CA . ASN A 1 104 ? -5.663 -8.564 -7.174 1.00 94.88 104 ASN A CA 1
ATOM 820 C C . ASN A 1 104 ? -6.724 -8.151 -6.140 1.00 94.88 104 ASN A C 1
ATOM 822 O O . ASN A 1 104 ? -6.516 -7.209 -5.373 1.00 94.88 104 ASN A O 1
ATOM 826 N N . GLN A 1 105 ? -7.861 -8.846 -6.159 1.00 94.19 105 GLN A N 1
ATOM 827 C CA . GLN A 1 105 ? -9.013 -8.614 -5.279 1.00 94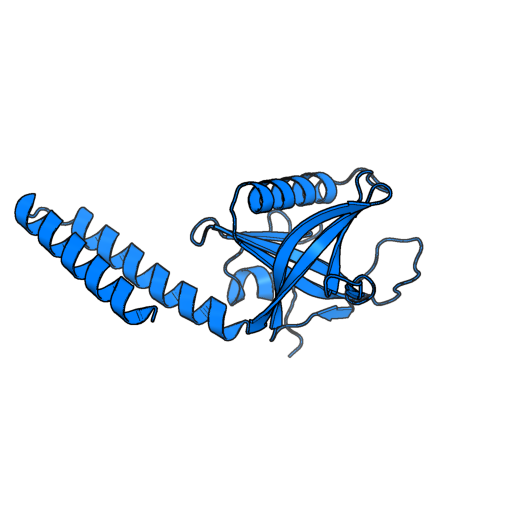.19 105 GLN A CA 1
ATOM 828 C C . GLN A 1 105 ? -9.064 -9.577 -4.094 1.00 94.19 105 GLN A C 1
ATOM 830 O O . GLN A 1 105 ? -9.822 -9.343 -3.157 1.00 94.19 105 GLN A O 1
ATOM 835 N N . ASP A 1 106 ? -8.259 -10.634 -4.129 1.00 95.00 106 ASP A N 1
ATOM 836 C CA . ASP A 1 106 ? -8.319 -11.731 -3.170 1.00 95.00 106 ASP A CA 1
ATOM 837 C C . ASP A 1 106 ? -7.219 -11.610 -2.123 1.00 95.00 106 ASP A C 1
ATOM 839 O O . ASP A 1 106 ? -7.372 -12.067 -0.995 1.00 95.00 106 ASP A O 1
ATOM 843 N N . THR A 1 107 ? -6.088 -11.001 -2.485 1.00 96.75 107 THR A N 1
ATOM 844 C CA . THR A 1 107 ? -4.882 -10.952 -1.659 1.00 96.75 107 THR A CA 1
ATOM 845 C C . THR A 1 107 ? -4.239 -9.571 -1.667 1.00 96.75 107 THR A C 1
ATOM 847 O O . THR A 1 107 ? -4.040 -8.961 -2.718 1.00 96.75 107 THR A O 1
ATOM 850 N N . LEU A 1 108 ? -3.830 -9.117 -0.482 1.00 97.38 108 LEU A N 1
ATOM 851 C CA . LEU A 1 108 ? -3.021 -7.921 -0.271 1.00 97.38 108 LEU A CA 1
ATOM 852 C C . LEU A 1 108 ? -1.610 -8.283 0.191 1.00 97.38 108 LEU A C 1
ATOM 854 O O . LEU A 1 108 ? -1.393 -9.300 0.847 1.00 97.38 108 LEU A O 1
ATOM 858 N N . LEU A 1 109 ? -0.651 -7.408 -0.096 1.00 98.12 109 LEU A N 1
ATOM 859 C CA . LEU A 1 109 ? 0.705 -7.505 0.440 1.00 98.12 109 LEU A CA 1
ATOM 860 C C . LEU A 1 109 ? 0.781 -6.742 1.759 1.00 98.12 109 LEU A C 1
ATOM 862 O O . LEU A 1 109 ? 0.670 -5.523 1.743 1.00 98.12 109 LEU A O 1
ATOM 866 N N . ARG A 1 110 ? 0.987 -7.410 2.892 1.00 97.94 110 ARG A N 1
ATOM 867 C CA . ARG A 1 110 ? 1.283 -6.710 4.146 1.00 97.94 110 ARG A CA 1
ATOM 868 C C . ARG A 1 110 ? 2.717 -6.194 4.103 1.00 97.94 110 ARG A C 1
ATOM 870 O O . ARG A 1 110 ? 3.648 -6.971 3.879 1.00 97.94 110 ARG A O 1
ATOM 877 N N . PHE A 1 111 ? 2.879 -4.894 4.310 1.00 98.19 111 PHE A N 1
ATOM 878 C CA . PHE A 1 111 ? 4.184 -4.251 4.340 1.00 98.19 111 PHE A CA 1
ATOM 879 C C . PHE A 1 111 ? 4.873 -4.471 5.683 1.00 98.19 111 PHE A C 1
ATOM 881 O O . PHE A 1 111 ? 4.247 -4.349 6.733 1.00 98.19 111 PHE A O 1
ATOM 888 N N . GLY A 1 112 ? 6.166 -4.761 5.607 1.00 96.44 112 GLY A N 1
ATOM 889 C CA . GLY A 1 112 ? 7.091 -4.750 6.728 1.00 96.44 112 GLY A CA 1
ATOM 890 C C . GLY A 1 112 ? 7.961 -3.503 6.727 1.00 96.44 112 GLY A C 1
ATOM 891 O O . GLY A 1 112 ? 7.499 -2.391 6.464 1.00 96.44 112 GLY A O 1
ATOM 892 N N . ALA A 1 113 ? 9.251 -3.701 6.994 1.00 95.38 113 ALA A N 1
ATOM 893 C CA . ALA A 1 113 ? 10.239 -2.630 6.992 1.00 95.38 113 ALA A CA 1
ATOM 894 C C . ALA A 1 113 ? 10.349 -1.934 5.623 1.00 95.38 113 ALA A C 1
ATOM 896 O O . ALA A 1 113 ? 10.222 -2.559 4.566 1.00 95.38 113 ALA A O 1
ATOM 897 N N . PHE A 1 114 ? 10.626 -0.630 5.660 1.00 95.88 114 PHE A N 1
ATOM 898 C CA . PHE A 1 114 ? 10.841 0.196 4.477 1.00 95.88 114 PHE A CA 1
ATOM 899 C C . PHE A 1 114 ? 12.333 0.467 4.299 1.00 95.88 114 PHE A C 1
ATOM 901 O O . PHE A 1 114 ? 13.027 0.796 5.260 1.00 95.88 114 PHE A O 1
ATOM 908 N N . THR A 1 115 ? 12.814 0.380 3.064 1.00 94.75 115 THR A N 1
ATOM 909 C CA . THR A 1 115 ? 14.193 0.706 2.686 1.00 94.75 115 THR A CA 1
ATOM 910 C C . THR A 1 115 ? 14.198 1.757 1.584 1.00 94.75 115 THR A C 1
ATOM 912 O O . THR A 1 115 ? 13.268 1.846 0.779 1.00 94.75 115 THR A O 1
ATOM 915 N N . ASN A 1 116 ? 15.248 2.577 1.547 1.00 94.25 116 ASN A N 1
ATOM 916 C CA . ASN A 1 116 ? 15.485 3.516 0.456 1.00 94.25 116 ASN A CA 1
ATOM 917 C C . ASN A 1 116 ? 16.739 3.094 -0.305 1.00 94.25 116 ASN A C 1
ATOM 919 O O . ASN A 1 116 ? 17.825 3.026 0.262 1.00 94.25 116 ASN A O 1
ATOM 923 N N . GLU A 1 117 ? 16.584 2.843 -1.600 1.00 92.31 117 GLU A N 1
ATOM 924 C CA . GLU A 1 117 ? 17.660 2.413 -2.487 1.00 92.31 117 GLU A CA 1
ATOM 925 C C . GLU A 1 117 ? 17.593 3.210 -3.792 1.00 92.31 117 GLU A C 1
ATOM 927 O O . GLU A 1 117 ? 16.587 3.180 -4.505 1.00 92.31 117 GLU A O 1
ATOM 932 N N . GLY A 1 118 ? 18.661 3.943 -4.124 1.00 89.12 118 GLY A N 1
ATOM 933 C CA . GLY A 1 118 ? 18.759 4.663 -5.400 1.00 89.12 118 GLY A CA 1
ATOM 934 C C . GLY A 1 118 ? 17.626 5.671 -5.644 1.00 89.12 118 GLY A C 1
ATOM 935 O O . GLY A 1 118 ? 17.134 5.792 -6.768 1.00 89.12 118 GLY A O 1
ATOM 936 N N . GLY A 1 119 ? 17.167 6.360 -4.595 1.00 91.88 119 GLY A N 1
ATOM 937 C CA . GLY A 1 119 ? 16.075 7.334 -4.680 1.00 91.88 119 GLY A CA 1
ATOM 938 C C . GLY A 1 119 ? 14.684 6.710 -4.847 1.00 91.88 119 GLY A C 1
ATOM 939 O O . GLY A 1 119 ? 13.786 7.314 -5.446 1.00 91.88 119 GLY A O 1
ATOM 940 N N . ARG A 1 120 ? 14.526 5.453 -4.424 1.00 94.06 120 ARG A N 1
ATOM 941 C CA . ARG A 1 120 ? 13.272 4.704 -4.467 1.00 94.06 120 ARG A CA 1
ATOM 942 C C . ARG A 1 120 ? 13.023 4.073 -3.111 1.00 94.06 120 ARG A C 1
ATOM 944 O O . ARG A 1 120 ? 13.910 3.427 -2.559 1.00 94.06 120 ARG A O 1
ATOM 951 N N . THR A 1 121 ? 11.792 4.196 -2.639 1.00 95.50 121 THR A N 1
ATOM 952 C CA . THR A 1 121 ? 11.345 3.526 -1.423 1.00 95.50 121 THR A CA 1
ATOM 953 C C . THR A 1 121 ? 10.766 2.165 -1.774 1.00 95.50 121 THR A C 1
ATOM 955 O O . THR A 1 121 ? 9.886 2.056 -2.641 1.00 95.50 121 THR A O 1
ATOM 958 N N . PHE A 1 122 ? 11.226 1.141 -1.070 1.00 97.12 122 PHE A N 1
ATOM 959 C CA . PHE A 1 122 ? 10.706 -0.216 -1.120 1.00 97.12 122 PHE A CA 1
ATOM 960 C C . PHE A 1 122 ? 10.109 -0.589 0.232 1.00 97.12 122 PHE A C 1
ATOM 962 O O . PHE A 1 122 ? 10.565 -0.118 1.269 1.00 97.12 122 PHE A O 1
ATOM 969 N N . ALA A 1 123 ? 9.077 -1.424 0.204 1.00 97.75 123 ALA A N 1
ATOM 970 C CA . ALA A 1 123 ? 8.540 -2.070 1.390 1.00 97.75 123 ALA A CA 1
ATOM 971 C C . ALA A 1 123 ? 8.806 -3.569 1.289 1.00 97.75 123 ALA A C 1
ATOM 973 O O . ALA A 1 123 ? 8.507 -4.180 0.255 1.00 97.75 123 ALA A O 1
ATOM 974 N N . LYS A 1 124 ? 9.338 -4.162 2.359 1.00 97.94 124 LYS A N 1
ATOM 975 C CA . LYS A 1 124 ? 9.392 -5.615 2.510 1.00 97.94 124 LYS A CA 1
ATOM 976 C C . LYS A 1 124 ? 7.970 -6.174 2.515 1.00 97.94 124 LYS A C 1
ATOM 978 O O . LYS A 1 124 ? 7.053 -5.550 3.049 1.00 97.94 124 LYS A O 1
ATOM 983 N N . ILE A 1 125 ? 7.781 -7.334 1.901 1.00 98.12 125 ILE A N 1
ATOM 984 C CA . ILE A 1 125 ? 6.519 -8.070 1.931 1.00 98.12 125 ILE A CA 1
ATOM 985 C C . ILE A 1 125 ? 6.620 -9.091 3.060 1.00 98.12 125 ILE A C 1
ATOM 987 O O . ILE A 1 125 ? 7.257 -10.131 2.906 1.00 98.12 125 ILE A O 1
ATOM 991 N N . ASP A 1 126 ? 5.983 -8.791 4.188 1.00 96.69 126 ASP A N 1
ATOM 992 C CA . ASP A 1 126 ? 5.999 -9.674 5.359 1.00 96.69 126 ASP A CA 1
ATOM 993 C C . ASP A 1 126 ? 4.985 -10.810 5.229 1.00 96.69 126 ASP A C 1
ATOM 995 O O . ASP A 1 126 ? 5.188 -11.897 5.763 1.00 96.69 126 ASP A O 1
ATOM 999 N N . ALA A 1 127 ? 3.863 -10.554 4.553 1.00 96.75 127 ALA A N 1
ATOM 1000 C CA . ALA A 1 127 ? 2.831 -11.555 4.326 1.00 96.75 127 ALA A CA 1
ATOM 1001 C C . ALA A 1 127 ? 1.967 -11.226 3.108 1.00 96.75 127 ALA A C 1
ATOM 1003 O O . ALA A 1 127 ? 1.851 -10.076 2.681 1.00 96.75 127 ALA A O 1
ATOM 1004 N N . ARG A 1 128 ? 1.301 -12.258 2.596 1.00 97.44 128 ARG A N 1
ATOM 1005 C CA . ARG A 1 128 ? 0.162 -12.154 1.684 1.00 97.44 128 ARG A CA 1
ATOM 1006 C C . ARG A 1 128 ? -1.096 -12.446 2.491 1.00 97.44 128 ARG A C 1
ATOM 1008 O O . ARG A 1 128 ? -1.194 -13.516 3.079 1.00 97.44 128 ARG A O 1
ATOM 1015 N N . VAL A 1 129 ? -2.002 -11.480 2.571 1.00 96.56 129 VAL A N 1
ATOM 1016 C CA . VAL A 1 129 ? -3.186 -11.531 3.439 1.00 96.56 129 VAL A CA 1
ATOM 1017 C C . VAL A 1 129 ? -4.430 -11.607 2.574 1.00 96.56 129 VAL A C 1
ATOM 1019 O O . VAL A 1 129 ? -4.575 -10.795 1.659 1.00 96.56 129 VAL A O 1
ATOM 1022 N N . ALA A 1 130 ? -5.324 -12.553 2.859 1.00 95.88 130 ALA A N 1
ATOM 1023 C CA . ALA A 1 130 ? -6.585 -12.635 2.143 1.00 95.88 130 ALA A CA 1
ATOM 1024 C C . ALA A 1 130 ? -7.472 -11.431 2.490 1.00 95.88 130 ALA A C 1
ATOM 1026 O O . ALA A 1 130 ? -7.588 -11.024 3.648 1.00 95.88 130 ALA A O 1
ATOM 1027 N N . VAL A 1 131 ? -8.130 -10.854 1.488 1.00 93.44 131 VAL A N 1
ATOM 1028 C CA . VAL A 1 131 ? -9.014 -9.693 1.682 1.00 93.44 131 VAL A CA 1
ATOM 1029 C C . VAL A 1 131 ? -10.184 -10.035 2.612 1.00 93.44 131 VAL A C 1
ATOM 1031 O O . VAL A 1 131 ? -10.597 -9.205 3.423 1.00 93.44 131 VAL A O 1
ATOM 1034 N N . SER A 1 132 ? -10.655 -11.284 2.577 1.00 90.31 132 SER A N 1
ATOM 1035 C CA . SER A 1 132 ? -11.676 -11.810 3.489 1.00 90.31 132 SER A CA 1
ATOM 1036 C C . SER A 1 132 ? -11.294 -11.701 4.967 1.00 90.31 132 SER A C 1
ATOM 1038 O O . SER A 1 132 ? -12.162 -11.458 5.809 1.00 90.31 132 SER A O 1
ATOM 1040 N N . ASP A 1 133 ? -10.010 -11.849 5.292 1.00 87.56 133 ASP A N 1
ATOM 1041 C CA . ASP A 1 133 ? -9.534 -11.844 6.677 1.00 87.56 133 ASP A CA 1
ATOM 1042 C C . ASP A 1 133 ? -9.570 -10.425 7.254 1.00 87.56 133 ASP A C 1
ATOM 1044 O O . ASP A 1 133 ? -9.946 -10.213 8.409 1.00 87.56 133 ASP A O 1
ATOM 1048 N N . LEU A 1 134 ? -9.267 -9.430 6.417 1.00 83.69 134 LEU A N 1
ATOM 1049 C CA . LEU A 1 134 ? -9.339 -8.015 6.778 1.00 83.69 134 LEU A CA 1
ATOM 1050 C C . LEU A 1 134 ? -10.783 -7.549 6.978 1.00 83.69 134 LEU A C 1
ATOM 1052 O O . LEU A 1 134 ? -11.057 -6.845 7.954 1.00 83.69 134 LEU A O 1
ATOM 1056 N N . ALA A 1 135 ? -11.700 -7.978 6.105 1.00 72.56 135 ALA A N 1
ATOM 1057 C CA . ALA A 1 135 ? -13.124 -7.669 6.219 1.00 72.56 135 ALA A CA 1
ATOM 1058 C C . ALA A 1 135 ? -13.725 -8.244 7.515 1.00 72.56 135 ALA A C 1
ATOM 1060 O O . ALA A 1 135 ? -14.420 -7.534 8.245 1.00 72.56 135 ALA A O 1
ATOM 1061 N N . ARG A 1 136 ? -13.382 -9.494 7.866 1.00 66.62 136 ARG A N 1
ATOM 1062 C CA . ARG A 1 136 ? -13.811 -10.131 9.125 1.00 66.62 136 ARG A CA 1
ATOM 1063 C C . ARG A 1 136 ? -13.304 -9.377 10.359 1.00 66.62 136 ARG A C 1
ATOM 1065 O O . ARG A 1 136 ? -14.029 -9.225 11.344 1.00 66.62 136 ARG A O 1
ATOM 1072 N N . GLN A 1 137 ? -12.068 -8.879 10.322 1.00 67.12 137 GLN A N 1
ATOM 1073 C CA . GLN A 1 137 ? -11.523 -8.060 11.408 1.00 67.12 137 GLN A CA 1
ATOM 1074 C C . GLN A 1 137 ? -12.236 -6.707 11.525 1.00 67.12 137 GLN A C 1
ATOM 1076 O O . GLN A 1 137 ? -12.486 -6.242 12.638 1.00 67.12 137 GLN A O 1
ATOM 1081 N N . GLN A 1 138 ? -12.601 -6.089 10.399 1.00 67.69 138 GLN A N 1
ATOM 1082 C CA . GLN A 1 138 ? -13.319 -4.817 10.389 1.00 67.69 138 GLN A CA 1
ATOM 1083 C C . GLN A 1 138 ? -14.723 -4.951 10.987 1.00 67.69 138 GLN A C 1
ATOM 1085 O O . GLN A 1 138 ? -15.088 -4.137 11.836 1.00 67.69 138 GLN A O 1
ATOM 1090 N N . THR A 1 139 ? -15.486 -5.992 10.632 1.00 61.91 139 THR A N 1
ATOM 1091 C CA . THR A 1 139 ? -16.813 -6.235 11.226 1.00 61.91 139 THR A CA 1
ATOM 1092 C C . THR A 1 139 ? -16.723 -6.444 12.736 1.00 61.91 139 THR A C 1
ATOM 1094 O O . THR A 1 139 ? -17.466 -5.822 13.493 1.00 61.91 139 THR A O 1
ATOM 1097 N N . SER A 1 140 ? -15.750 -7.236 13.197 1.00 61.09 140 SER A N 1
ATOM 1098 C CA . SER A 1 140 ? -15.533 -7.471 14.630 1.00 61.09 140 SER A CA 1
ATOM 1099 C C . SER A 1 140 ? -15.154 -6.185 15.372 1.00 61.09 140 SER A C 1
ATOM 1101 O O . SER A 1 140 ? -15.753 -5.867 16.399 1.00 61.09 140 SER A O 1
ATOM 1103 N N . LYS A 1 141 ? -14.224 -5.385 14.833 1.00 66.12 141 LYS A N 1
ATOM 1104 C CA . LYS A 1 141 ? -13.821 -4.107 15.442 1.00 66.12 141 LYS A CA 1
ATOM 1105 C C . LYS A 1 141 ? -14.956 -3.077 15.432 1.00 66.12 141 LYS A C 1
ATOM 1107 O O . LYS A 1 141 ? -15.142 -2.387 16.430 1.00 66.12 141 LYS A O 1
ATOM 1112 N N . SER A 1 142 ? -15.742 -3.013 14.354 1.00 66.94 142 SER A N 1
ATOM 1113 C CA . SER A 1 142 ? -16.907 -2.126 14.251 1.00 66.94 142 SER A CA 1
ATOM 1114 C C . SER A 1 142 ? -17.941 -2.441 15.330 1.00 66.94 142 SER A C 1
ATOM 1116 O O . SER A 1 142 ? -18.310 -1.540 16.084 1.00 66.94 142 SER A O 1
ATOM 1118 N N . THR A 1 143 ? -18.330 -3.715 15.476 1.00 68.94 143 THR A N 1
ATOM 1119 C CA . THR A 1 143 ? -19.281 -4.129 16.526 1.00 68.94 143 THR A CA 1
ATOM 1120 C C . THR A 1 143 ? -18.787 -3.751 17.921 1.00 68.94 143 THR A C 1
ATOM 1122 O O . THR A 1 143 ? -19.522 -3.130 18.680 1.00 68.94 143 THR A O 1
ATOM 1125 N N . LEU A 1 144 ? -17.506 -3.991 18.226 1.00 74.00 144 LEU A N 1
ATOM 1126 C CA . LEU A 1 144 ? -16.922 -3.591 19.506 1.00 74.00 144 LEU A CA 1
ATOM 1127 C C . LEU A 1 144 ? -16.999 -2.072 19.729 1.00 74.00 144 LEU A C 1
ATOM 1129 O O . LEU A 1 144 ? -17.383 -1.624 20.808 1.00 74.00 144 LEU A O 1
ATOM 1133 N N . THR A 1 145 ? -16.650 -1.261 18.725 1.00 73.19 145 THR A N 1
ATOM 1134 C CA . THR A 1 145 ? -16.714 0.204 18.854 1.00 73.19 145 THR A CA 1
ATOM 1135 C C . THR A 1 145 ? -18.136 0.734 19.012 1.00 73.19 145 THR A C 1
ATOM 1137 O O . THR A 1 145 ? -18.344 1.712 19.731 1.00 73.19 145 THR A O 1
ATOM 1140 N N . GLU A 1 146 ? -19.117 0.111 18.364 1.00 73.25 146 GLU A N 1
ATOM 1141 C CA . GLU A 1 146 ? -20.525 0.488 18.475 1.00 73.25 146 GLU A CA 1
ATOM 1142 C C . GLU A 1 146 ? -21.099 0.127 19.850 1.00 73.25 146 GLU A C 1
ATOM 1144 O O . GLU A 1 146 ? -21.753 0.959 20.486 1.00 73.25 146 GLU A O 1
ATOM 1149 N N . ASP A 1 147 ? -20.746 -1.046 20.374 1.00 72.62 147 ASP A N 1
ATOM 1150 C CA . ASP A 1 147 ? -21.130 -1.467 21.721 1.00 72.62 147 ASP A CA 1
ATOM 1151 C C . ASP A 1 147 ? -20.521 -0.557 22.792 1.00 72.62 147 ASP A C 1
ATOM 1153 O O . ASP A 1 147 ? -21.225 -0.092 23.691 1.00 72.62 147 ASP A O 1
ATOM 1157 N N . LEU A 1 148 ? -19.232 -0.218 22.667 1.00 75.44 148 LEU A N 1
ATOM 1158 C CA . LEU A 1 148 ? -18.570 0.720 23.577 1.00 75.44 148 LEU A CA 1
ATOM 1159 C C . LEU A 1 148 ? -19.233 2.103 23.541 1.00 75.44 148 LEU A C 1
ATOM 1161 O O . LEU A 1 148 ? -19.475 2.700 24.590 1.00 75.44 148 LEU A O 1
ATOM 1165 N N . ARG A 1 149 ? -19.584 2.613 22.353 1.00 78.62 149 ARG A N 1
ATOM 1166 C CA . ARG A 1 149 ? -20.312 3.889 22.220 1.00 78.62 149 ARG A CA 1
ATOM 1167 C C . ARG A 1 149 ? -21.693 3.830 22.866 1.00 78.62 149 ARG A C 1
ATOM 1169 O O . ARG A 1 149 ? -22.099 4.805 23.497 1.00 78.62 149 ARG A O 1
ATOM 1176 N N . THR A 1 150 ? -22.398 2.713 22.723 1.00 79.25 150 THR A N 1
ATOM 1177 C CA . THR A 1 150 ? -23.716 2.504 23.333 1.00 79.25 150 THR A CA 1
ATOM 1178 C C . THR A 1 150 ? -23.620 2.531 24.856 1.00 79.25 150 THR A C 1
ATOM 1180 O O . THR A 1 150 ? -24.344 3.294 25.496 1.00 79.25 150 THR A O 1
ATOM 1183 N N . ILE A 1 151 ? -22.656 1.809 25.435 1.00 76.19 151 ILE A N 1
ATOM 1184 C CA . ILE A 1 151 ? -22.414 1.783 26.885 1.00 76.19 151 ILE A CA 1
ATOM 1185 C C . ILE A 1 151 ? -22.046 3.180 27.401 1.00 76.19 151 ILE A C 1
ATOM 1187 O O . ILE A 1 151 ? -22.585 3.637 28.407 1.00 76.19 151 ILE A O 1
ATOM 1191 N N . VAL A 1 152 ? -21.181 3.911 26.689 1.00 78.38 152 VAL A N 1
ATOM 1192 C CA . VAL A 1 152 ? -20.781 5.277 27.069 1.00 78.38 152 VAL A CA 1
ATOM 1193 C C . VAL A 1 152 ? -21.962 6.256 27.040 1.00 78.38 152 VAL A C 1
ATOM 1195 O O . VAL A 1 152 ? -22.027 7.150 27.886 1.00 78.38 152 VAL A O 1
ATOM 1198 N N . ARG A 1 153 ? -22.914 6.098 26.116 1.00 81.19 153 ARG A N 1
ATOM 1199 C CA . ARG A 1 153 ? -24.079 6.992 25.989 1.00 81.19 153 ARG A CA 1
ATOM 1200 C C . ARG A 1 153 ? -25.195 6.716 26.995 1.00 81.19 153 ARG A C 1
ATOM 1202 O O . ARG A 1 153 ? -25.996 7.613 27.247 1.00 81.19 153 ARG A O 1
ATOM 1209 N N . GLN A 1 154 ? -25.261 5.522 27.580 1.00 78.44 154 GLN A N 1
ATOM 1210 C CA . GLN A 1 154 ? -26.262 5.224 28.602 1.00 78.44 154 GLN A CA 1
ATOM 1211 C C . GLN A 1 154 ? -25.971 5.996 29.904 1.00 78.44 154 GLN A C 1
ATOM 1213 O O . GLN A 1 154 ? -24.831 6.059 30.379 1.00 78.44 154 GLN A O 1
ATOM 1218 N N . LYS A 1 155 ? -27.022 6.591 30.488 1.00 66.00 155 LYS A N 1
ATOM 1219 C CA . LYS A 1 155 ? -27.004 7.162 31.845 1.00 66.00 155 LYS A CA 1
ATOM 1220 C C . LYS A 1 155 ? -27.091 6.021 32.863 1.00 66.00 155 LYS A C 1
ATOM 1222 O O . LYS A 1 155 ? -28.160 5.736 33.389 1.00 66.00 155 LYS A O 1
ATOM 1227 N N . ILE A 1 156 ? -25.968 5.352 33.087 1.00 76.44 156 ILE A N 1
ATOM 1228 C CA . ILE A 1 156 ? -25.778 4.342 34.137 1.00 76.44 156 ILE A CA 1
ATOM 1229 C C . ILE A 1 156 ? -24.754 4.885 35.137 1.00 76.44 156 ILE A C 1
ATOM 1231 O O . ILE A 1 156 ? -23.926 5.724 34.765 1.00 76.44 156 ILE A O 1
ATOM 1235 N N . GLU A 1 157 ? -24.788 4.402 36.379 1.00 76.38 157 GLU A N 1
ATOM 1236 C CA . GLU A 1 157 ? -23.739 4.680 37.364 1.00 76.38 157 GLU A CA 1
ATOM 1237 C C . GLU A 1 157 ? -22.347 4.300 36.833 1.00 76.38 157 GLU A C 1
ATOM 1239 O O . GLU A 1 157 ? -22.175 3.332 36.082 1.00 76.38 157 GLU A O 1
ATOM 1244 N N . SER A 1 158 ? -21.337 5.087 37.214 1.00 73.69 158 SER A N 1
ATOM 1245 C CA . SER A 1 158 ? -19.966 4.987 36.695 1.00 73.69 158 SER A CA 1
ATOM 1246 C C . SER A 1 158 ? -19.345 3.605 36.916 1.00 73.69 158 SER A C 1
ATOM 1248 O O . SER A 1 158 ? -18.731 3.062 36.000 1.00 73.69 158 SER A O 1
ATOM 1250 N N . THR A 1 159 ? -19.577 2.992 38.076 1.00 72.94 159 THR A N 1
ATOM 1251 C CA . THR A 1 159 ? -19.041 1.669 38.435 1.00 72.94 159 THR A CA 1
ATOM 1252 C C . THR A 1 159 ? -19.634 0.546 37.573 1.00 72.94 159 THR A C 1
ATOM 1254 O O . THR A 1 159 ? -18.934 -0.384 37.159 1.00 72.94 159 THR A O 1
ATOM 1257 N N . THR A 1 160 ? -20.919 0.647 37.221 1.00 76.31 160 THR A N 1
ATOM 1258 C CA . THR A 1 160 ? -21.580 -0.297 36.306 1.00 76.31 160 THR A CA 1
ATOM 1259 C C . THR A 1 160 ? -21.080 -0.113 34.876 1.00 76.31 160 THR A C 1
ATOM 1261 O O . THR A 1 160 ? -20.864 -1.090 34.158 1.00 76.31 160 THR A O 1
ATOM 1264 N N . LYS A 1 161 ? -20.837 1.137 34.464 1.00 73.94 161 LYS A N 1
ATOM 1265 C CA . LYS A 1 161 ? -20.297 1.462 33.141 1.00 73.94 161 LYS A CA 1
ATOM 1266 C C . LYS A 1 161 ? -18.892 0.886 32.940 1.00 73.94 161 LYS A C 1
ATOM 1268 O O . LYS A 1 161 ? -18.645 0.267 31.908 1.00 73.94 161 LYS A O 1
ATOM 1273 N N . GLU A 1 162 ? -17.999 1.034 33.917 1.00 75.00 162 GLU A N 1
ATOM 1274 C CA . GLU A 1 162 ? -16.654 0.438 33.869 1.00 75.00 162 GLU A CA 1
ATOM 1275 C C . GLU A 1 162 ? -16.704 -1.091 33.782 1.00 75.00 162 GLU A C 1
ATOM 1277 O O . GLU A 1 162 ? -16.019 -1.690 32.952 1.00 75.00 162 GLU A O 1
ATOM 1282 N N . SER A 1 163 ? -17.578 -1.724 34.568 1.00 79.88 163 SER A N 1
ATOM 1283 C CA . SER A 1 163 ? -17.763 -3.180 34.544 1.00 79.88 163 SER A CA 1
ATOM 1284 C C . SER A 1 163 ? -18.235 -3.683 33.173 1.00 79.88 163 SER A C 1
ATOM 1286 O O . SER A 1 163 ? -17.709 -4.672 32.661 1.00 79.88 163 SER A O 1
ATOM 1288 N N . LEU A 1 164 ? -19.176 -2.979 32.531 1.00 75.94 164 LEU A N 1
ATOM 1289 C CA . LEU A 1 164 ? -19.671 -3.324 31.192 1.00 75.94 164 LEU A CA 1
ATOM 1290 C C . LEU A 1 164 ? -18.612 -3.114 30.103 1.00 75.94 164 LEU A C 1
ATOM 1292 O O . LEU A 1 164 ? -18.502 -3.935 29.191 1.00 75.94 164 LEU A O 1
ATOM 1296 N N . ILE A 1 165 ? -17.811 -2.049 30.204 1.00 75.62 165 ILE A N 1
ATOM 1297 C CA . ILE A 1 165 ? -16.693 -1.799 29.284 1.00 75.62 165 ILE A CA 1
ATOM 1298 C C . ILE A 1 165 ? -15.662 -2.923 29.403 1.00 75.62 165 ILE A C 1
ATOM 1300 O O . ILE A 1 165 ? -15.305 -3.526 28.391 1.00 75.62 165 ILE A O 1
ATOM 1304 N N . ASN A 1 166 ? -15.239 -3.264 30.622 1.00 75.81 166 ASN A N 1
ATOM 1305 C CA . ASN A 1 166 ? -14.263 -4.327 30.861 1.00 75.81 166 ASN A CA 1
ATOM 1306 C C . ASN A 1 166 ? -14.776 -5.693 30.390 1.00 75.81 166 ASN A C 1
ATOM 1308 O O . ASN A 1 166 ? -14.040 -6.432 29.735 1.00 75.81 166 ASN A O 1
ATOM 1312 N N . ALA A 1 167 ? -16.051 -6.008 30.636 1.00 76.00 167 ALA A N 1
ATOM 1313 C CA . ALA A 1 167 ? -16.673 -7.230 30.133 1.00 76.00 167 ALA A CA 1
ATOM 1314 C C . ALA A 1 167 ? -16.686 -7.274 28.596 1.00 76.00 167 ALA A C 1
ATOM 1316 O O . ALA A 1 167 ? -16.363 -8.305 28.001 1.00 76.00 167 ALA A O 1
ATOM 1317 N N . ARG A 1 168 ? -17.008 -6.154 27.931 1.00 72.62 168 ARG A N 1
ATOM 1318 C CA . ARG A 1 168 ? -17.055 -6.099 26.464 1.00 72.62 168 ARG A CA 1
ATOM 1319 C C . ARG A 1 168 ? -15.666 -6.184 25.832 1.00 72.62 168 ARG A C 1
ATOM 1321 O O . ARG A 1 168 ? -15.496 -6.894 24.842 1.00 72.62 168 ARG A O 1
ATOM 1328 N N . VAL A 1 169 ? -14.670 -5.527 26.425 1.00 75.62 169 VAL A N 1
ATOM 1329 C CA . VAL A 1 169 ? -13.262 -5.627 26.008 1.00 75.62 169 VAL A CA 1
ATOM 1330 C C . VAL A 1 169 ? -12.735 -7.052 26.212 1.00 75.62 169 VAL A C 1
ATOM 1332 O O . VAL A 1 169 ? -12.128 -7.607 25.296 1.00 75.62 169 VAL A O 1
ATOM 1335 N N . GLY A 1 170 ? -13.038 -7.686 27.350 1.00 71.12 170 GLY A N 1
ATOM 1336 C CA . GLY A 1 170 ? -12.659 -9.074 27.635 1.00 71.12 170 GLY A CA 1
ATOM 1337 C C . GLY A 1 170 ? -13.257 -10.079 26.644 1.00 71.12 170 GLY A C 1
ATOM 1338 O O . GLY A 1 170 ? -12.556 -10.961 26.154 1.00 71.12 170 GLY A O 1
ATOM 1339 N N . GLN A 1 171 ? -14.526 -9.903 26.263 1.00 65.12 171 GLN A N 1
ATOM 1340 C CA . GLN A 1 171 ? -15.164 -10.709 25.214 1.00 65.12 171 GLN A CA 1
ATOM 1341 C C . GLN A 1 171 ? -14.573 -10.461 23.817 1.00 65.12 171 GLN A C 1
ATOM 1343 O O . GLN A 1 171 ? -14.535 -11.377 22.996 1.00 65.12 171 GLN A O 1
ATOM 1348 N N . GLY A 1 172 ? -14.126 -9.233 23.532 1.00 60.22 172 GLY A N 1
ATOM 1349 C CA . GLY A 1 172 ? -13.458 -8.884 22.278 1.00 60.22 172 GLY A CA 1
ATOM 1350 C C . GLY A 1 172 ? -12.097 -9.568 22.124 1.00 60.22 172 GLY A C 1
ATOM 1351 O O . GLY A 1 172 ? -11.814 -10.112 21.060 1.00 60.22 172 GLY A O 1
ATOM 1352 N N . LEU A 1 173 ? -11.301 -9.606 23.198 1.00 58.69 173 LEU A N 1
ATOM 1353 C CA . LEU A 1 173 ? -9.980 -10.250 23.231 1.00 58.69 173 LEU A CA 1
ATOM 1354 C C . LEU A 1 173 ? -10.046 -11.769 22.999 1.00 58.69 173 LEU A C 1
ATOM 1356 O O . LEU A 1 173 ? -9.192 -12.322 22.309 1.00 58.69 173 LEU A O 1
ATOM 1360 N N . PHE A 1 174 ? -11.088 -12.438 23.503 1.00 53.03 174 PHE A N 1
ATOM 1361 C CA . PHE A 1 174 ? -11.283 -13.885 23.324 1.00 53.03 174 PHE A CA 1
ATOM 1362 C C . PHE A 1 174 ? -11.663 -14.305 21.897 1.00 53.03 174 PHE A C 1
ATOM 1364 O O . PHE A 1 174 ? -11.536 -15.474 21.552 1.00 53.03 174 PHE A O 1
ATOM 1371 N N . ARG A 1 175 ? -12.137 -13.378 21.057 1.00 49.66 175 ARG A N 1
ATOM 1372 C CA . ARG A 1 175 ? -12.513 -13.662 19.659 1.00 49.66 175 ARG A CA 1
ATOM 1373 C C . ARG A 1 175 ? -11.363 -13.472 18.666 1.00 49.66 175 ARG A C 1
ATOM 1375 O O . ARG A 1 175 ? -11.536 -13.775 17.490 1.00 49.66 175 ARG A O 1
ATOM 1382 N N . SER A 1 176 ? -10.239 -12.914 19.117 1.00 48.00 176 SER A N 1
ATOM 1383 C CA . SER A 1 176 ? -9.061 -12.614 18.292 1.00 48.00 176 SER A CA 1
ATOM 1384 C C . SER A 1 176 ? -7.918 -13.632 18.411 1.00 48.00 176 SER A C 1
ATOM 1386 O O . SER A 1 176 ? -6.863 -13.388 17.827 1.00 48.00 176 SER A O 1
ATOM 1388 N N . GLN A 1 177 ? -8.111 -14.732 19.151 1.00 40.72 177 GLN A N 1
ATOM 1389 C CA . GLN A 1 177 ? -7.186 -15.874 19.205 1.00 40.72 177 GLN A CA 1
ATOM 1390 C C . GLN A 1 177 ? -7.621 -16.998 18.266 1.00 40.72 177 GLN A C 1
ATOM 1392 O O . GLN A 1 177 ? -8.848 -17.179 18.098 1.00 40.72 177 GLN A O 1
#

Foldseek 3Di:
DADDPQCLCCVQVVFHFPDPVQAQWGADPLQLAIEGEFEPVQWDADPVGIKGFQAFQDDPDDDPNNVNSVVSVVSVVVPRWYKYWYFYFPDPPDPDDTDTPHTDSFWIFTFDDWDDDPRIIMTHRPDIDTSVVSRVVVVLSVVLVVQLVVLVPDPDDPVVSVVSNVVSVVVSVVVVD

Radius of gyration: 19.21 Å; chains: 1; bounding box: 46×34×59 Å

Sequence (177 aa):
MTVNINRFFTETLGANLKNPRWSWGAADPMTNRVFLRVWDDQIRKTSDGEQVRVASDKPRRKSNGFAERHAHIKQIMAGSEGFGVVCTAADPDTKEARKIVAFNQDTLLRFGAFTNEGGRTFAKIDARVAVSDLARQQTSKSTLTEDLRTIVRQKIESTTKESLINARVGQGLFRSQ